Protein AF-A0AAU0VXY8-F1 (afdb_monomer_lite)

pLDDT: mean 83.5, std 13.1, range [37.38, 94.88]

Sequence (52 aa):
MKLSRDLYGRRQERAALDRILDGARQGDGATLVLWGDPGIGKTALLEYAADE

Foldseek 3Di:
DQPLPPDDDDPVVLVVLVVQVVCVVVVHDDDDDDDDDPPPCPVSSVSNSVVD

Radius of gyration: 11.64 Å; chains: 1; bounding box: 26×28×28 Å

Structure (mmCIF, N/CA/C/O backbone):
data_AF-A0AAU0VXY8-F1
#
_entry.id   AF-A0AAU0VXY8-F1
#
loop_
_atom_site.group_PDB
_atom_site.id
_atom_site.type_symbol
_atom_site.label_atom_id
_atom_site.label_alt_id
_atom_site.label_comp_id
_atom_site.label_asym_id
_atom_site.label_entity_id
_atom_site.label_seq_id
_atom_site.pdbx_PDB_ins_code
_atom_site.Cartn_x
_atom_site.Cartn_y
_atom_site.Cartn_z
_atom_site.occupancy
_atom_site.B_iso_or_equiv
_atom_site.auth_seq_id
_atom_site.auth_comp_id
_atom_site.auth_asym_id
_atom_site.auth_atom_id
_atom_site.pdbx_PDB_model_num
ATOM 1 N N . MET A 1 1 ? -2.560 18.898 -3.553 1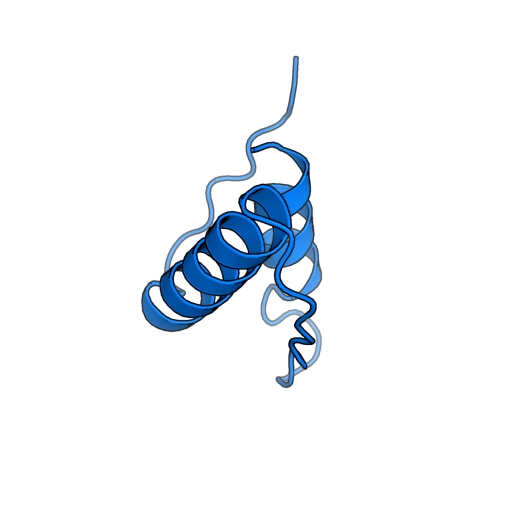.00 37.38 1 MET A N 1
ATOM 2 C CA . MET A 1 1 ? -2.699 18.217 -4.855 1.00 37.38 1 MET A CA 1
ATOM 3 C C . MET A 1 1 ? -2.116 16.821 -4.676 1.00 37.38 1 MET A C 1
ATOM 5 O O . MET A 1 1 ? -0.900 16.694 -4.712 1.00 37.38 1 MET A O 1
ATOM 9 N N . LYS A 1 2 ? -2.936 15.821 -4.312 1.00 44.66 2 LYS A N 1
ATOM 10 C CA . LYS A 1 2 ? -2.479 14.421 -4.242 1.00 44.66 2 LYS A CA 1
ATOM 11 C C . LYS A 1 2 ? -2.282 13.964 -5.689 1.00 44.66 2 LYS A C 1
ATOM 13 O O . LYS A 1 2 ? -3.190 14.121 -6.502 1.00 44.66 2 LYS A O 1
ATOM 18 N N . LEU A 1 3 ? -1.068 13.543 -6.033 1.00 46.72 3 LEU A N 1
ATOM 19 C CA . LEU A 1 3 ? -0.760 12.967 -7.338 1.00 46.72 3 LEU A CA 1
ATOM 20 C C . LEU A 1 3 ? -1.369 11.566 -7.348 1.00 46.72 3 LEU A C 1
ATOM 22 O O . LEU A 1 3 ? -0.667 10.605 -7.054 1.00 46.72 3 LEU A O 1
ATOM 26 N N . SER A 1 4 ? -2.655 11.448 -7.674 1.00 54.59 4 SER A N 1
ATOM 27 C CA . SER A 1 4 ? -3.252 10.150 -7.968 1.00 54.59 4 SER A CA 1
ATOM 28 C C . SER A 1 4 ? -2.536 9.597 -9.197 1.00 54.59 4 SER A C 1
ATOM 30 O O . SER A 1 4 ? -2.819 9.980 -10.332 1.00 54.59 4 SER A O 1
ATOM 32 N N . ARG A 1 5 ? -1.512 8.772 -8.966 1.00 64.00 5 ARG A N 1
ATOM 33 C CA . ARG A 1 5 ? -0.826 8.036 -10.022 1.00 64.00 5 ARG A CA 1
ATOM 34 C C . ARG A 1 5 ? -1.847 7.085 -10.614 1.00 64.00 5 ARG A C 1
ATOM 36 O O . ARG A 1 5 ? -2.260 6.138 -9.951 1.00 64.00 5 ARG A O 1
ATOM 43 N N . ASP A 1 6 ? -2.258 7.351 -11.848 1.00 66.88 6 ASP A N 1
ATOM 44 C CA . ASP A 1 6 ? -3.158 6.464 -12.573 1.00 66.88 6 ASP A CA 1
ATOM 45 C C . ASP A 1 6 ? -2.553 5.051 -12.630 1.00 66.88 6 ASP A C 1
ATOM 47 O O . ASP A 1 6 ? -1.556 4.796 -13.313 1.00 66.88 6 ASP A O 1
ATOM 51 N N . LEU A 1 7 ? -3.143 4.123 -11.870 1.00 73.75 7 LEU A N 1
ATOM 52 C CA . LEU A 1 7 ? -2.725 2.727 -11.834 1.00 73.75 7 LEU A CA 1
ATOM 53 C C . LEU A 1 7 ? -3.454 1.947 -12.936 1.00 73.75 7 LEU A C 1
ATOM 55 O O . LEU A 1 7 ? -4.606 1.516 -12.792 1.00 73.75 7 LEU A O 1
ATOM 59 N N . TYR A 1 8 ? -2.764 1.751 -14.056 1.00 74.50 8 TYR A N 1
ATOM 60 C CA . TYR A 1 8 ? -3.249 0.953 -15.181 1.00 74.50 8 TYR A CA 1
ATOM 61 C C . TYR A 1 8 ? -2.975 -0.546 -14.949 1.00 74.50 8 TYR A C 1
ATOM 63 O O . TYR A 1 8 ? -1.876 -0.941 -14.565 1.00 74.50 8 TYR A O 1
ATOM 71 N N . GLY A 1 9 ? -3.974 -1.408 -15.183 1.00 75.56 9 GLY A N 1
ATOM 72 C CA . GLY A 1 9 ? -3.892 -2.840 -14.831 1.00 75.56 9 GLY A CA 1
ATOM 73 C C . GLY A 1 9 ? -4.001 -3.088 -13.317 1.00 75.56 9 GLY A C 1
ATOM 74 O O . GLY A 1 9 ? -4.252 -2.155 -12.569 1.00 75.56 9 GLY A O 1
ATOM 75 N N . ARG A 1 10 ? -3.863 -4.328 -12.826 1.00 77.38 10 ARG A N 1
ATOM 76 C CA . ARG A 1 10 ? -3.957 -4.666 -11.378 1.00 77.38 10 ARG A CA 1
ATOM 77 C C . ARG A 1 10 ? -5.356 -4.653 -10.748 1.00 77.38 10 ARG A C 1
ATOM 79 O O . ARG A 1 10 ? -5.528 -4.223 -9.611 1.00 77.38 10 ARG A O 1
ATOM 86 N N . ARG A 1 11 ? -6.399 -5.056 -11.483 1.00 83.88 11 ARG A N 1
ATOM 87 C CA . ARG A 1 11 ? -7.768 -5.092 -10.921 1.00 83.88 11 ARG A CA 1
ATOM 88 C C . ARG A 1 11 ? -7.898 -6.064 -9.746 1.00 83.88 11 ARG A C 1
ATOM 90 O O . ARG A 1 11 ? -8.612 -5.763 -8.801 1.00 83.88 11 ARG A O 1
ATOM 97 N N . GLN A 1 12 ? -7.220 -7.209 -9.812 1.00 85.31 12 GLN A N 1
ATOM 98 C CA . GLN A 1 12 ? -7.285 -8.217 -8.752 1.00 85.31 12 GLN A CA 1
ATOM 99 C C . GLN A 1 12 ? -6.548 -7.753 -7.495 1.00 85.31 12 GLN A C 1
ATOM 101 O O . GLN A 1 12 ? -7.073 -7.885 -6.396 1.00 85.31 12 GLN A O 1
ATOM 106 N N . GLU A 1 13 ? -5.365 -7.165 -7.658 1.00 89.69 13 GLU A N 1
ATOM 107 C CA . GLU A 1 13 ? -4.563 -6.670 -6.544 1.00 89.69 13 GLU A CA 1
ATOM 108 C C . GLU A 1 13 ? -5.220 -5.468 -5.866 1.00 89.69 13 GLU A C 1
ATOM 110 O O . GLU A 1 13 ? -5.219 -5.409 -4.641 1.00 89.69 13 GLU A O 1
ATOM 115 N N . ARG A 1 14 ? -5.848 -4.565 -6.635 1.00 88.31 14 ARG A N 1
ATOM 116 C CA . ARG A 1 14 ? -6.683 -3.489 -6.079 1.00 88.31 14 ARG A CA 1
ATOM 117 C C . ARG A 1 14 ? -7.847 -4.045 -5.268 1.00 88.31 14 ARG A C 1
ATOM 119 O O . ARG A 1 14 ? -7.934 -3.755 -4.089 1.00 88.31 14 ARG A O 1
ATOM 126 N N . ALA A 1 15 ? -8.642 -4.951 -5.839 1.00 89.19 15 ALA A N 1
ATOM 127 C CA . ALA A 1 15 ? -9.783 -5.536 -5.132 1.00 89.19 15 ALA A CA 1
ATOM 128 C C . ALA A 1 15 ? -9.389 -6.275 -3.836 1.00 89.19 1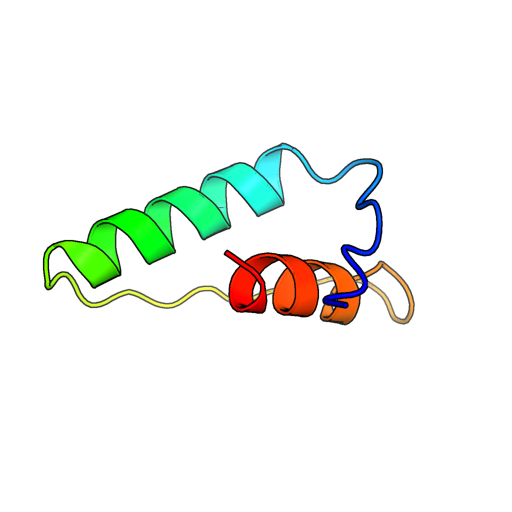5 ALA A C 1
ATOM 130 O O . ALA A 1 15 ? -10.126 -6.241 -2.851 1.00 89.19 15 ALA A O 1
ATOM 131 N N . ALA A 1 16 ? -8.238 -6.955 -3.823 1.00 90.69 16 ALA A N 1
ATOM 132 C CA . ALA A 1 16 ? -7.720 -7.594 -2.614 1.00 90.69 16 ALA A CA 1
ATOM 133 C C . ALA A 1 16 ? -7.318 -6.564 -1.547 1.00 90.69 16 ALA A C 1
ATOM 135 O O . ALA A 1 16 ? -7.545 -6.786 -0.358 1.00 90.69 16 ALA A O 1
ATOM 136 N N . LEU A 1 17 ? -6.729 -5.452 -1.978 1.00 90.81 17 LEU A N 1
ATOM 137 C CA . LEU A 1 17 ? -6.277 -4.381 -1.107 1.00 90.81 17 LEU A CA 1
ATOM 138 C C . LEU A 1 17 ? -7.460 -3.579 -0.542 1.00 90.81 17 LEU A C 1
ATOM 140 O O . LEU A 1 17 ? -7.533 -3.415 0.673 1.00 90.81 17 LEU A O 1
ATOM 144 N N . ASP A 1 18 ? -8.431 -3.214 -1.381 1.00 90.50 18 ASP A N 1
ATOM 145 C CA . ASP A 1 18 ? -9.673 -2.535 -0.988 1.00 90.50 18 ASP A CA 1
ATOM 146 C C . ASP A 1 18 ? -10.421 -3.355 0.076 1.00 90.50 18 ASP A C 1
ATOM 148 O O . ASP A 1 18 ? -10.781 -2.848 1.134 1.00 90.50 18 ASP A O 1
ATOM 152 N N . ARG A 1 19 ? -10.542 -4.676 -0.126 1.00 91.69 19 ARG A N 1
ATOM 153 C CA . ARG A 1 19 ? -11.182 -5.578 0.846 1.00 91.69 19 ARG A CA 1
ATOM 154 C C . ARG A 1 19 ? -10.492 -5.570 2.214 1.00 91.69 19 ARG A C 1
ATOM 156 O O . ARG A 1 19 ? -11.163 -5.676 3.239 1.00 91.69 19 ARG A O 1
ATOM 163 N N . ILE A 1 20 ? -9.162 -5.509 2.235 1.00 93.06 20 ILE A N 1
ATOM 164 C CA . ILE A 1 20 ? -8.385 -5.485 3.480 1.00 93.06 20 ILE A CA 1
ATOM 165 C C . ILE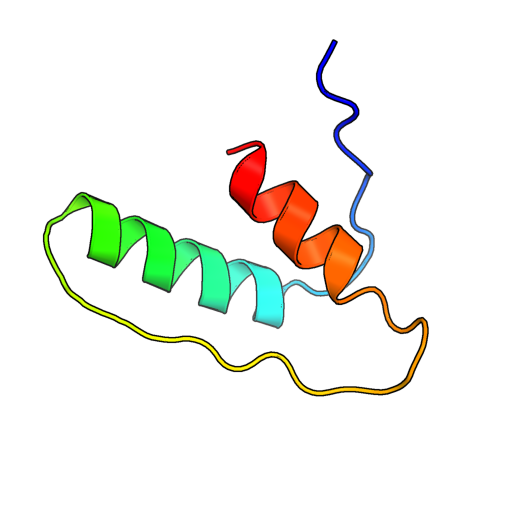 A 1 20 ? -8.541 -4.138 4.184 1.00 93.06 20 ILE A C 1
ATOM 167 O O . ILE A 1 20 ? -8.710 -4.117 5.402 1.00 93.06 20 ILE A O 1
ATOM 171 N N . LEU A 1 21 ? -8.533 -3.033 3.435 1.00 91.38 21 LEU A N 1
ATOM 172 C CA . LEU A 1 21 ? -8.775 -1.700 3.985 1.00 91.38 21 LEU A CA 1
ATOM 173 C C . LEU A 1 21 ? -10.193 -1.573 4.551 1.00 91.38 21 LEU A C 1
ATOM 175 O O . LEU A 1 21 ? -10.366 -1.063 5.656 1.00 91.38 21 LEU A O 1
ATOM 179 N N . ASP A 1 22 ? -11.196 -2.100 3.852 1.00 93.25 22 ASP A N 1
ATOM 180 C CA . ASP A 1 22 ? -12.584 -2.092 4.313 1.00 93.25 22 ASP A CA 1
ATOM 181 C C . ASP A 1 22 ? -12.786 -2.910 5.590 1.00 93.25 22 ASP A C 1
ATOM 183 O O . ASP A 1 22 ? -13.527 -2.482 6.477 1.00 93.25 22 ASP A O 1
ATOM 187 N N . GLY A 1 23 ? -12.110 -4.056 5.718 1.00 94.06 23 GLY A N 1
ATOM 188 C CA . GLY A 1 23 ? -12.081 -4.825 6.965 1.00 94.06 23 GLY A CA 1
ATOM 189 C C . GLY A 1 23 ? -11.395 -4.054 8.096 1.00 94.06 23 GLY A C 1
ATOM 190 O O . GLY A 1 23 ? -11.952 -3.915 9.183 1.00 94.06 23 GLY A O 1
ATOM 191 N N . ALA A 1 24 ? -10.233 -3.452 7.822 1.00 92.31 24 ALA A N 1
ATOM 192 C CA . ALA A 1 24 ? -9.504 -2.646 8.801 1.00 92.31 24 ALA A CA 1
ATOM 193 C C . ALA A 1 24 ? -10.331 -1.462 9.325 1.00 92.31 24 ALA A C 1
ATOM 195 O O . ALA A 1 24 ? -10.326 -1.186 10.525 1.00 92.31 24 ALA A O 1
ATOM 196 N N . ARG A 1 25 ? -11.104 -0.802 8.452 1.00 90.25 25 ARG A N 1
ATOM 197 C CA . ARG A 1 25 ? -12.044 0.272 8.826 1.00 90.25 25 ARG A CA 1
ATOM 198 C C . ARG A 1 25 ? -13.167 -0.211 9.749 1.00 90.25 25 ARG A C 1
ATOM 200 O O . ARG A 1 25 ? -13.674 0.578 10.541 1.00 90.25 25 ARG A O 1
ATOM 207 N N . GLN A 1 26 ? -13.540 -1.486 9.671 1.00 94.88 26 GLN A N 1
ATOM 208 C CA . GLN A 1 26 ? -14.543 -2.118 10.536 1.00 94.88 26 GLN A CA 1
ATOM 209 C C . GLN A 1 26 ? -13.953 -2.652 11.853 1.00 94.88 26 GLN A C 1
ATOM 211 O O . GLN A 1 26 ? -14.702 -3.100 12.718 1.00 94.88 26 GLN A O 1
ATOM 216 N N . GLY A 1 27 ? -12.632 -2.550 12.040 1.00 93.81 27 GLY A N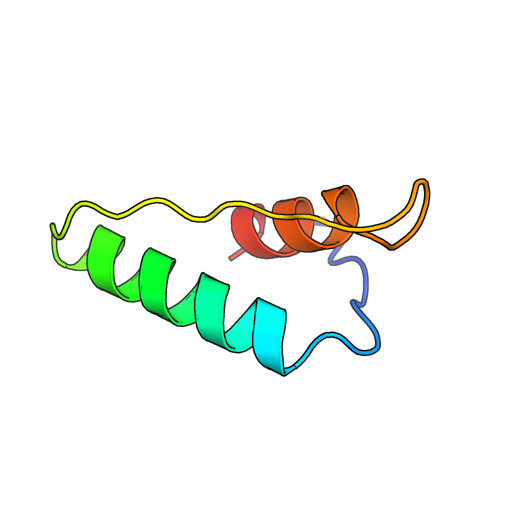 1
ATOM 217 C CA . GLY A 1 27 ? -11.921 -3.037 13.223 1.00 93.81 27 GLY A CA 1
ATOM 218 C C . GLY A 1 27 ? -11.308 -4.430 13.060 1.00 93.81 27 GLY A C 1
ATOM 219 O O . GLY A 1 27 ? -10.730 -4.943 14.019 1.00 93.81 27 GLY A O 1
ATOM 220 N N . ASP A 1 28 ? -11.382 -5.025 11.867 1.00 93.56 28 ASP A N 1
ATOM 221 C CA . ASP A 1 28 ? -10.787 -6.329 11.586 1.00 93.56 28 ASP A CA 1
ATOM 222 C C . ASP A 1 28 ? -9.294 -6.196 11.246 1.00 93.56 28 ASP A C 1
ATOM 224 O O . ASP A 1 28 ? -8.890 -5.451 10.354 1.00 93.56 28 ASP A O 1
ATOM 228 N N . GLY A 1 29 ? -8.440 -6.955 11.935 1.00 88.62 29 GLY A N 1
ATOM 229 C CA . GLY A 1 29 ? -7.010 -7.014 11.626 1.00 88.62 29 GLY A CA 1
ATOM 230 C C . GLY A 1 29 ? -6.715 -7.918 10.426 1.00 88.62 29 GLY A C 1
ATOM 231 O O . GLY A 1 29 ? -7.156 -9.066 10.388 1.00 88.62 29 GLY A O 1
ATOM 232 N N . ALA A 1 30 ? -5.916 -7.439 9.468 1.00 88.56 30 ALA A N 1
ATOM 233 C CA . ALA A 1 30 ? -5.500 -8.215 8.299 1.00 88.56 30 ALA A CA 1
ATOM 234 C C . ALA A 1 30 ? -4.082 -7.849 7.823 1.00 88.56 30 ALA A C 1
ATOM 236 O O . ALA A 1 30 ? -3.503 -6.839 8.219 1.00 88.56 30 ALA A O 1
ATOM 237 N N . THR A 1 31 ? -3.488 -8.698 6.981 1.00 89.50 31 THR A N 1
ATOM 238 C CA . THR A 1 31 ? -2.153 -8.486 6.397 1.00 89.50 31 THR A CA 1
ATOM 239 C C . THR A 1 31 ? -2.149 -8.911 4.932 1.00 89.50 31 THR A C 1
ATOM 241 O O . THR A 1 31 ? -2.703 -9.953 4.586 1.00 89.50 31 THR A O 1
ATOM 244 N N . LEU A 1 32 ? -1.495 -8.118 4.079 1.00 89.25 32 LEU A N 1
ATOM 245 C CA . LEU A 1 32 ? -1.310 -8.391 2.654 1.00 89.25 32 LEU A CA 1
ATOM 246 C C . LEU A 1 32 ? 0.181 -8.455 2.321 1.00 89.25 32 LEU A C 1
ATOM 248 O O . LEU A 1 32 ? 0.945 -7.579 2.721 1.00 89.25 32 LEU A O 1
ATOM 252 N N . VAL A 1 33 ? 0.586 -9.453 1.537 1.00 89.81 33 VAL A N 1
ATOM 253 C CA . VAL A 1 33 ? 1.946 -9.551 0.994 1.00 89.81 33 VAL A CA 1
ATOM 254 C C . VAL A 1 33 ? 1.903 -9.272 -0.50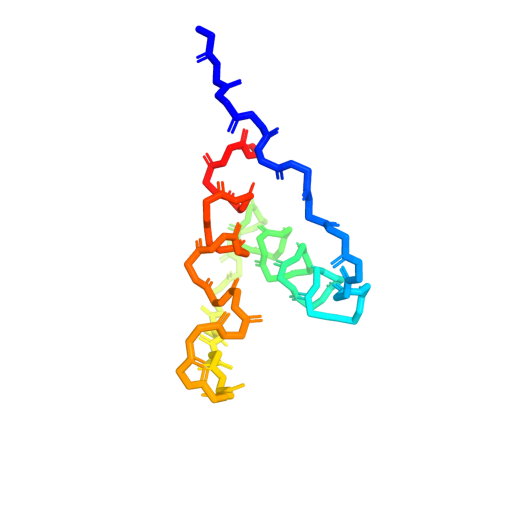3 1.00 89.81 33 VAL A C 1
ATOM 256 O O . VAL A 1 33 ? 1.221 -9.968 -1.252 1.00 89.81 33 VAL A O 1
ATOM 259 N N . LEU A 1 34 ? 2.656 -8.265 -0.944 1.00 87.69 34 LEU A N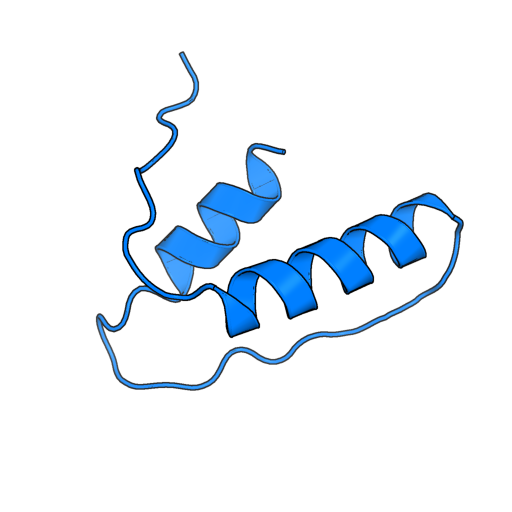 1
ATOM 260 C CA . LEU A 1 34 ? 2.815 -7.939 -2.359 1.00 87.69 34 LEU A CA 1
ATOM 261 C C . LEU A 1 34 ? 4.097 -8.575 -2.897 1.00 87.69 34 LEU A C 1
ATOM 263 O O . LEU A 1 34 ? 5.202 -8.180 -2.522 1.00 87.69 34 LEU A O 1
ATOM 267 N N . TRP A 1 35 ? 3.952 -9.523 -3.819 1.00 88.50 35 TRP A N 1
ATOM 268 C CA . TRP A 1 35 ? 5.072 -10.176 -4.492 1.00 88.50 35 TRP A CA 1
ATOM 269 C C . TRP A 1 35 ? 5.037 -9.929 -6.002 1.00 88.50 35 TRP A C 1
ATOM 271 O O . TRP A 1 35 ? 3.974 -9.818 -6.607 1.00 88.50 35 TRP A O 1
ATOM 281 N N . GLY A 1 36 ? 6.215 -9.804 -6.607 1.00 87.94 36 GLY A N 1
ATOM 282 C CA . GLY A 1 36 ? 6.374 -9.607 -8.045 1.00 87.94 36 GLY A CA 1
ATOM 283 C C . GLY A 1 36 ? 7.743 -9.037 -8.390 1.00 87.94 36 GLY A C 1
ATOM 284 O O . GLY A 1 36 ? 8.530 -8.711 -7.496 1.00 87.94 36 GLY A O 1
ATOM 285 N N . ASP A 1 37 ? 8.000 -8.851 -9.677 1.00 91.50 37 ASP A N 1
ATOM 286 C CA . ASP A 1 37 ? 9.309 -8.431 -10.179 1.00 91.50 37 ASP A CA 1
ATOM 287 C C . ASP A 1 37 ? 9.700 -6.995 -9.774 1.00 91.50 37 ASP A C 1
ATOM 289 O O . ASP A 1 37 ? 8.852 -6.176 -9.379 1.00 91.50 37 ASP A O 1
ATOM 293 N N . PRO A 1 38 ? 10.996 -6.643 -9.824 1.00 89.75 38 PRO A N 1
ATOM 294 C CA . PRO A 1 38 ? 11.434 -5.253 -9.724 1.00 89.75 38 PRO A CA 1
ATOM 295 C C . PRO A 1 38 ? 10.741 -4.372 -10.780 1.00 89.75 38 PRO A C 1
ATOM 297 O O . PRO A 1 38 ? 10.560 -4.782 -11.920 1.00 89.75 38 PRO A O 1
ATOM 300 N N . GLY A 1 39 ? 10.318 -3.160 -10.406 1.00 87.25 39 GLY A N 1
ATOM 301 C CA . GLY A 1 39 ? 9.682 -2.208 -11.336 1.00 87.25 39 GLY A CA 1
ATOM 302 C C . GLY A 1 39 ? 8.222 -2.503 -11.718 1.00 87.25 39 GLY A C 1
ATOM 303 O O . GLY A 1 39 ? 7.595 -1.696 -12.392 1.00 87.25 39 GLY A O 1
ATOM 304 N N . ILE A 1 40 ? 7.632 -3.598 -11.231 1.00 86.50 40 ILE A N 1
ATOM 305 C CA . ILE A 1 40 ? 6.290 -4.080 -11.620 1.00 86.50 40 ILE A CA 1
ATOM 306 C C . ILE A 1 40 ? 5.106 -3.225 -11.111 1.00 86.50 40 ILE A C 1
ATOM 308 O O . ILE A 1 40 ? 3.945 -3.539 -11.392 1.00 86.50 40 ILE A O 1
ATOM 312 N N . GLY A 1 41 ? 5.395 -2.172 -10.333 1.00 88.56 41 GLY A N 1
ATOM 313 C CA . GLY A 1 41 ? 4.404 -1.227 -9.801 1.00 88.56 41 GLY A CA 1
ATOM 314 C C . GLY A 1 41 ? 3.958 -1.448 -8.349 1.00 88.56 41 GLY A C 1
ATOM 315 O O . GLY A 1 41 ? 2.950 -0.878 -7.949 1.00 88.56 41 GLY A O 1
ATOM 316 N N . LYS A 1 42 ? 4.687 -2.230 -7.535 1.00 91.88 42 LYS A N 1
ATOM 317 C CA . LYS A 1 42 ? 4.332 -2.480 -6.116 1.00 91.88 42 LYS A CA 1
ATOM 318 C C . LYS A 1 42 ? 4.200 -1.190 -5.289 1.00 91.88 42 LYS A C 1
ATOM 320 O O . LYS A 1 42 ? 3.234 -1.041 -4.554 1.00 91.88 42 LYS A O 1
ATOM 325 N N . THR A 1 43 ? 5.132 -0.246 -5.443 1.00 89.94 43 THR A N 1
ATOM 326 C CA . THR A 1 43 ? 5.082 1.051 -4.742 1.00 89.94 43 THR A CA 1
ATOM 327 C C . THR A 1 43 ? 3.906 1.906 -5.205 1.00 89.94 43 THR A C 1
ATOM 329 O O . THR A 1 43 ? 3.224 2.481 -4.371 1.00 89.94 43 THR A O 1
ATOM 332 N N . ALA A 1 44 ? 3.611 1.927 -6.509 1.00 88.94 44 ALA A N 1
ATOM 333 C CA . ALA A 1 44 ? 2.470 2.674 -7.042 1.00 88.94 44 ALA A CA 1
ATOM 334 C C . ALA A 1 44 ? 1.124 2.136 -6.517 1.00 88.94 44 ALA A C 1
ATOM 336 O O . ALA A 1 44 ? 0.209 2.910 -6.259 1.00 88.94 44 ALA A O 1
ATOM 337 N N . LEU A 1 45 ? 1.012 0.818 -6.306 1.00 87.06 45 LEU A N 1
ATOM 338 C CA . LEU A 1 45 ? -0.164 0.209 -5.677 1.00 87.06 45 LEU A CA 1
ATOM 339 C C . LEU A 1 45 ? -0.321 0.630 -4.202 1.00 87.06 45 LEU A C 1
ATOM 341 O O . LEU A 1 45 ? -1.440 0.847 -3.751 1.00 87.06 45 LEU A O 1
ATOM 345 N N . LEU A 1 46 ? 0.781 0.770 -3.460 1.00 88.62 46 LEU A N 1
ATOM 346 C CA . LEU A 1 46 ? 0.747 1.257 -2.075 1.00 88.62 46 LEU A CA 1
ATOM 347 C C . LEU A 1 46 ? 0.453 2.762 -1.985 1.00 88.62 46 LEU A C 1
ATOM 349 O O . LEU A 1 46 ? -0.238 3.190 -1.070 1.00 88.62 46 LEU A O 1
ATOM 353 N N . GLU A 1 47 ? 0.946 3.561 -2.931 1.00 89.19 47 GLU A N 1
ATOM 354 C CA . GLU A 1 47 ? 0.615 4.990 -3.023 1.00 89.19 47 GLU A CA 1
ATOM 355 C C . GLU A 1 47 ? -0.882 5.193 -3.297 1.00 89.19 47 GLU A C 1
ATOM 357 O O . GLU A 1 47 ? -1.509 6.001 -2.623 1.00 89.19 47 GLU A O 1
ATOM 362 N N . TYR A 1 48 ? -1.475 4.399 -4.201 1.00 84.62 48 TYR A N 1
ATOM 363 C CA . TYR A 1 48 ? -2.928 4.380 -4.423 1.00 84.62 48 TYR A CA 1
ATOM 364 C C . TYR A 1 48 ? -3.703 4.119 -3.122 1.00 84.62 48 TYR A C 1
ATOM 366 O O . TYR A 1 48 ? -4.635 4.849 -2.806 1.00 84.62 48 TYR A O 1
ATOM 374 N N . ALA A 1 49 ? -3.279 3.119 -2.344 1.00 85.38 49 ALA A N 1
ATOM 375 C CA . ALA A 1 49 ? -3.907 2.763 -1.073 1.00 85.38 49 ALA A CA 1
ATOM 376 C C . ALA A 1 49 ? -3.832 3.873 -0.014 1.00 85.38 49 ALA A C 1
ATOM 378 O O . ALA A 1 49 ? -4.751 4.042 0.778 1.00 85.38 49 ALA A O 1
ATOM 379 N N . ALA A 1 50 ? -2.712 4.599 0.030 1.00 86.56 50 ALA A N 1
ATOM 380 C CA . ALA A 1 50 ? -2.501 5.695 0.973 1.00 86.56 50 ALA A CA 1
ATOM 381 C C . ALA A 1 50 ? -3.258 6.974 0.577 1.00 86.56 50 ALA A C 1
ATOM 383 O O . ALA A 1 50 ? -3.463 7.868 1.406 1.00 86.56 50 ALA A O 1
ATOM 384 N N . ASP A 1 51 ? -3.624 7.086 -0.700 1.00 81.75 51 ASP A N 1
ATOM 385 C CA . ASP A 1 51 ? -4.356 8.230 -1.213 1.00 81.75 51 ASP A CA 1
ATOM 386 C C . ASP A 1 51 ? -5.877 8.128 -1.023 1.00 81.75 51 ASP A C 1
ATOM 388 O O . ASP A 1 51 ? -6.512 9.190 -1.048 1.00 81.75 51 ASP A O 1
ATOM 392 N N . GLU A 1 52 ? -6.408 6.924 -0.766 1.00 62.78 52 GLU A N 1
ATOM 393 C CA . GLU A 1 52 ? -7.814 6.645 -0.410 1.00 62.78 52 GLU A CA 1
ATOM 394 C C . GLU A 1 52 ? -8.263 7.249 0.936 1.00 62.78 52 GLU A C 1
ATOM 396 O O . GLU A 1 52 ? -7.420 7.443 1.846 1.00 62.78 52 GLU A O 1
#

Secondary structure (DSSP, 8-state):
--------S-HHHHHHHHHHHHHHHTT----------TTSSHHHHHHHHHH-